Protein AF-A0A933IX14-F1 (afdb_monomer_lite)

pLDDT: mean 87.49, std 11.87, range [47.34, 96.5]

Secondary structure (DSSP, 8-state):
------HHHHHHHHHHHTT-HHHHHHHTT--EEEEEEETTEEEEEEEETTEEEEEEEES--

Foldseek 3Di:
DPPDDDPVVVVVVQVVLQPDPVQLVVLQVDFAWDWDDDPQKIWIFGGDNSGGDDIDIDGDD

Sequence (61 aa):
MADFPGAAWFEDLKEKVNRVEGFQQAARWFQGKVGWKVDDVTYLLSIANERVQSVQIGPEG

Structure (mmCIF, N/CA/C/O backbone):
data_AF-A0A933IX14-F1
#
_entry.id   AF-A0A933IX14-F1
#
loop_
_atom_site.group_PDB
_atom_site.id
_atom_site.type_symbol
_atom_site.label_atom_id
_atom_site.label_alt_id
_atom_site.label_comp_id
_atom_site.label_asym_id
_atom_site.label_entity_id
_atom_site.label_seq_id
_atom_site.pdbx_PDB_ins_code
_atom_site.Cartn_x
_atom_site.Cartn_y
_atom_site.Cartn_z
_atom_site.occupancy
_atom_site.B_iso_or_equiv
_atom_site.auth_seq_id
_atom_site.auth_comp_id
_atom_site.auth_asym_id
_atom_site.auth_atom_id
_atom_site.pdbx_PDB_model_num
ATOM 1 N N . MET A 1 1 ? 9.098 -14.752 -19.339 1.00 47.34 1 MET A N 1
ATOM 2 C CA . MET A 1 1 ? 8.770 -14.457 -17.930 1.00 47.34 1 MET A CA 1
ATOM 3 C C . MET A 1 1 ? 7.542 -13.573 -17.954 1.00 47.34 1 MET A C 1
ATOM 5 O O . MET A 1 1 ? 7.492 -12.711 -18.817 1.00 47.34 1 MET A O 1
ATOM 9 N N . ALA A 1 2 ? 6.525 -13.847 -17.137 1.00 51.31 2 ALA A N 1
ATOM 10 C CA . ALA A 1 2 ? 5.400 -12.925 -17.021 1.00 51.31 2 ALA A CA 1
ATOM 11 C C . ALA A 1 2 ? 5.938 -11.644 -16.379 1.00 51.31 2 ALA A C 1
ATOM 13 O O . ALA A 1 2 ? 6.530 -11.732 -15.303 1.00 51.31 2 ALA A O 1
ATOM 14 N N . ASP A 1 3 ? 5.807 -10.508 -17.063 1.00 63.78 3 ASP A N 1
ATOM 15 C CA . ASP A 1 3 ? 6.204 -9.208 -16.531 1.00 63.78 3 ASP A CA 1
ATOM 16 C C . ASP A 1 3 ? 5.516 -9.027 -15.179 1.00 63.78 3 ASP A C 1
ATOM 18 O O . ASP A 1 3 ? 4.282 -9.020 -15.096 1.00 63.78 3 ASP A O 1
ATOM 22 N N . PHE A 1 4 ? 6.303 -8.965 -14.102 1.00 69.44 4 PHE A N 1
ATOM 23 C CA . PHE A 1 4 ? 5.738 -8.659 -12.800 1.00 69.44 4 PHE A CA 1
ATOM 24 C C . PHE A 1 4 ? 4.985 -7.329 -12.918 1.00 69.44 4 PHE A C 1
ATOM 26 O O . PHE A 1 4 ? 5.501 -6.410 -13.567 1.00 69.44 4 PHE A O 1
ATOM 33 N N . PRO A 1 5 ? 3.767 -7.211 -12.361 1.00 69.75 5 PRO A N 1
ATOM 34 C CA . PRO A 1 5 ? 2.944 -6.043 -12.610 1.00 69.75 5 PRO A CA 1
ATOM 35 C C . PRO A 1 5 ? 3.694 -4.773 -12.201 1.00 69.75 5 PRO A C 1
ATOM 37 O O . PRO A 1 5 ? 4.109 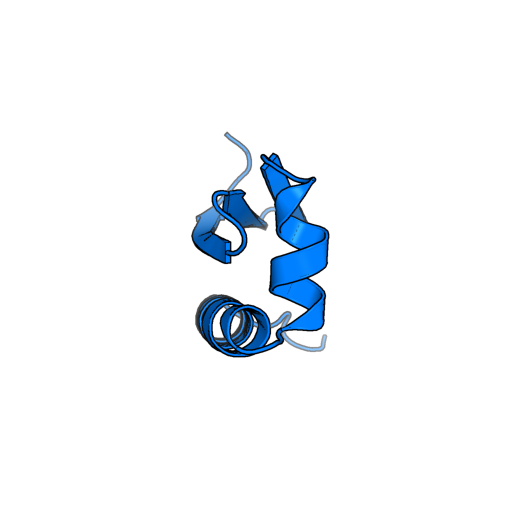-4.616 -11.055 1.00 69.75 5 PRO A O 1
ATOM 40 N N . GLY A 1 6 ? 3.921 -3.886 -13.170 1.00 74.88 6 GLY A N 1
ATOM 41 C CA . GLY A 1 6 ? 4.692 -2.665 -12.956 1.00 74.88 6 GLY A CA 1
ATOM 42 C C . GLY A 1 6 ? 3.989 -1.672 -12.026 1.00 74.88 6 GLY A C 1
ATOM 43 O O . GLY A 1 6 ? 2.885 -1.904 -11.537 1.00 74.88 6 GLY A O 1
ATOM 44 N N . ALA A 1 7 ? 4.607 -0.505 -11.831 1.00 78.75 7 ALA A N 1
ATOM 45 C CA . ALA A 1 7 ? 4.131 0.533 -10.912 1.00 78.75 7 ALA A CA 1
ATOM 46 C C . ALA A 1 7 ? 2.640 0.888 -11.039 1.00 78.75 7 ALA A C 1
ATOM 48 O O . ALA A 1 7 ? 1.948 1.044 -10.036 1.00 78.75 7 ALA A O 1
ATOM 49 N N . ALA A 1 8 ? 2.132 0.946 -12.272 1.00 84.81 8 ALA A N 1
ATOM 50 C CA . ALA A 1 8 ? 0.735 1.260 -12.552 1.00 84.81 8 ALA A CA 1
ATOM 51 C C . ALA A 1 8 ? -0.249 0.255 -11.928 1.00 84.81 8 ALA A C 1
ATOM 53 O O . ALA A 1 8 ? -1.328 0.642 -11.486 1.00 84.81 8 ALA A O 1
ATOM 54 N N . TRP A 1 9 ? 0.123 -1.025 -11.852 1.00 88.62 9 TRP A N 1
ATOM 55 C CA . TRP A 1 9 ? -0.723 -2.041 -11.232 1.00 88.62 9 TRP A CA 1
ATOM 56 C C . TRP A 1 9 ? -0.831 -1.854 -9.719 1.00 88.62 9 TRP A C 1
ATOM 58 O O . TRP A 1 9 ? -1.900 -2.061 -9.155 1.00 88.62 9 TRP A O 1
ATOM 68 N N . PHE A 1 10 ? 0.247 -1.432 -9.056 1.00 88.81 10 PHE A N 1
ATOM 69 C CA . PHE A 1 10 ? 0.220 -1.186 -7.615 1.00 88.81 10 PHE A CA 1
ATOM 70 C C . PHE A 1 10 ? -0.629 0.028 -7.238 1.00 88.81 10 PHE A C 1
ATOM 72 O O . PHE A 1 10 ? -1.310 -0.003 -6.212 1.00 88.81 10 PHE A O 1
ATOM 79 N N . GLU A 1 11 ? -0.626 1.072 -8.067 1.00 90.06 11 GLU A N 1
ATOM 80 C CA . GLU A 1 11 ? -1.529 2.213 -7.885 1.00 90.06 11 GLU A CA 1
ATOM 81 C C . GLU A 1 11 ? -2.995 1.795 -8.076 1.00 90.06 11 GLU A C 1
ATOM 83 O O . GLU A 1 11 ? -3.841 2.097 -7.233 1.00 90.06 11 GLU A O 1
ATOM 88 N N . ASP A 1 12 ? -3.295 0.999 -9.106 1.00 93.06 12 ASP A N 1
ATOM 89 C CA . ASP A 1 12 ? -4.636 0.435 -9.310 1.00 93.06 12 ASP A CA 1
ATOM 90 C C . ASP A 1 12 ? -5.056 -0.494 -8.152 1.00 93.06 12 ASP A C 1
ATOM 92 O O . ASP A 1 12 ? -6.186 -0.432 -7.662 1.00 93.06 12 ASP A O 1
ATOM 96 N N . LEU A 1 13 ? -4.135 -1.311 -7.630 1.00 92.00 13 LEU A N 1
ATOM 97 C CA . LEU A 1 13 ? -4.371 -2.148 -6.454 1.00 92.00 13 LEU A CA 1
ATOM 98 C C . LEU A 1 13 ? -4.708 -1.300 -5.224 1.00 92.00 13 LEU A C 1
ATOM 100 O O . LEU A 1 13 ? -5.680 -1.607 -4.531 1.00 92.00 13 LEU A O 1
ATOM 104 N N . LYS A 1 14 ? -3.944 -0.230 -4.964 1.00 93.50 14 LYS A N 1
ATOM 105 C CA . LYS A 1 14 ? -4.222 0.731 -3.888 1.00 93.50 14 LYS A CA 1
ATOM 106 C C . LYS A 1 14 ? -5.635 1.297 -4.025 1.00 93.50 14 LYS A C 1
ATOM 108 O O . LYS A 1 14 ? -6.376 1.316 -3.041 1.00 93.50 14 LYS A O 1
ATOM 113 N N . GLU A 1 15 ? -6.029 1.737 -5.219 1.00 94.88 15 GLU A N 1
ATOM 114 C CA . GLU A 1 15 ? -7.373 2.271 -5.454 1.00 94.88 15 GLU A CA 1
ATOM 115 C C . GLU A 1 15 ? -8.473 1.233 -5.223 1.00 94.88 15 GLU A C 1
ATOM 117 O O . GLU A 1 15 ? -9.480 1.543 -4.583 1.00 94.88 15 GLU A O 1
ATOM 122 N N . LYS A 1 16 ? -8.287 0.006 -5.720 1.00 95.62 16 LYS A N 1
ATOM 123 C CA . LYS A 1 16 ? -9.259 -1.087 -5.594 1.00 95.62 16 LYS A CA 1
ATOM 124 C C . LYS A 1 16 ? -9.433 -1.530 -4.149 1.00 95.62 16 LYS A C 1
ATOM 126 O O . LYS A 1 16 ? -10.556 -1.567 -3.652 1.00 95.62 16 LYS A O 1
ATOM 131 N N . VAL A 1 17 ? -8.334 -1.823 -3.460 1.00 94.94 17 VAL A N 1
ATOM 132 C CA . VAL A 1 17 ? -8.339 -2.294 -2.069 1.00 94.94 17 VAL A CA 1
ATOM 133 C C . VAL A 1 17 ? -8.950 -1.254 -1.132 1.00 94.94 17 VAL A C 1
ATOM 135 O O . VAL A 1 17 ? -9.754 -1.601 -0.270 1.00 94.94 17 VAL A O 1
ATOM 138 N N . ASN A 1 18 ? -8.685 0.034 -1.362 1.00 95.75 18 ASN A N 1
ATOM 139 C CA . ASN A 1 18 ? -9.281 1.118 -0.580 1.00 95.75 18 ASN A CA 1
ATOM 140 C C . ASN A 1 18 ? -10.799 1.278 -0.755 1.00 95.75 18 ASN A C 1
ATOM 142 O O . ASN A 1 18 ? -11.389 2.092 -0.039 1.00 95.75 18 ASN A O 1
ATOM 146 N N . ARG A 1 19 ? -11.432 0.547 -1.681 1.00 96.31 19 ARG A N 1
ATOM 147 C CA . ARG A 1 19 ? -12.893 0.482 -1.858 1.00 96.31 19 ARG A CA 1
ATOM 148 C C . ARG A 1 19 ? -13.512 -0.767 -1.221 1.00 96.31 19 ARG A C 1
ATOM 150 O O . ARG A 1 19 ? -14.732 -0.871 -1.174 1.00 96.31 19 ARG A O 1
ATOM 157 N N . VAL A 1 20 ? -12.701 -1.710 -0.738 1.00 96.50 20 VAL A N 1
ATOM 158 C CA . VAL A 1 20 ? -13.180 -2.941 -0.102 1.00 96.50 20 VAL A CA 1
ATOM 159 C C . VAL A 1 20 ? -13.414 -2.673 1.383 1.00 96.50 20 VAL A C 1
ATOM 161 O O . VAL A 1 20 ? -12.467 -2.495 2.143 1.00 96.50 20 VAL A O 1
ATOM 164 N N . GLU A 1 21 ? -14.673 -2.680 1.815 1.00 95.75 21 GLU A N 1
ATOM 165 C CA . GLU A 1 21 ? -15.036 -2.416 3.216 1.00 95.75 21 GLU A CA 1
ATOM 166 C C . GLU A 1 21 ? -14.356 -3.396 4.186 1.00 95.75 21 GLU A C 1
ATOM 168 O O . GLU A 1 21 ? -13.781 -2.985 5.191 1.00 95.75 21 GLU A O 1
ATOM 173 N N . GLY A 1 22 ? -14.321 -4.688 3.840 1.00 95.25 22 GLY A N 1
ATOM 174 C CA . GLY A 1 22 ? -13.639 -5.701 4.652 1.00 95.25 22 GLY A CA 1
ATOM 175 C C . GLY A 1 22 ? -12.138 -5.441 4.813 1.00 95.25 22 GLY A C 1
ATOM 176 O O . GLY A 1 22 ? -11.577 -5.717 5.872 1.00 95.25 22 GLY A O 1
ATOM 177 N N . PHE A 1 23 ? -11.489 -4.848 3.804 1.00 94.00 23 PHE A N 1
ATOM 178 C CA . PHE A 1 23 ? -10.102 -4.415 3.941 1.00 94.00 23 PHE A CA 1
ATOM 179 C C . PHE A 1 23 ? -9.988 -3.245 4.915 1.00 94.00 23 PHE A C 1
ATOM 181 O O . PHE A 1 23 ? -9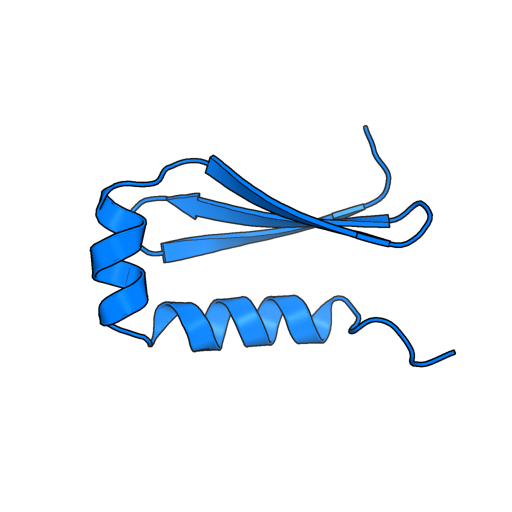.125 -3.290 5.780 1.00 94.00 23 PHE A O 1
ATOM 188 N N . GLN A 1 24 ? -10.854 -2.233 4.817 1.00 94.69 24 GLN A N 1
ATOM 189 C CA . GLN A 1 24 ? -10.814 -1.077 5.720 1.00 94.69 24 GLN A CA 1
ATOM 190 C C . GLN A 1 24 ? -10.992 -1.504 7.183 1.00 94.69 24 GLN A C 1
ATOM 192 O O . GLN A 1 24 ? -10.209 -1.117 8.051 1.00 94.69 24 GLN A O 1
ATOM 197 N N . GLN A 1 25 ? -11.954 -2.396 7.440 1.00 95.06 25 GLN A N 1
ATOM 198 C CA . GLN A 1 25 ? -12.195 -2.960 8.769 1.00 95.06 25 GLN A CA 1
ATOM 199 C C . GLN A 1 25 ? -10.986 -3.748 9.300 1.00 95.06 25 GLN A C 1
ATOM 201 O O . GLN A 1 25 ? -10.639 -3.618 10.474 1.00 95.06 25 GLN A O 1
ATOM 206 N N . ALA A 1 26 ? -10.319 -4.540 8.455 1.00 92.25 26 ALA A N 1
ATOM 207 C CA . ALA A 1 26 ? -9.109 -5.266 8.842 1.00 92.25 26 ALA A CA 1
ATOM 208 C C . ALA A 1 26 ? -7.911 -4.322 9.055 1.00 92.25 26 ALA A C 1
ATOM 210 O O . ALA A 1 26 ? -7.183 -4.442 10.041 1.00 92.25 26 ALA A O 1
ATOM 211 N N . ALA A 1 27 ? -7.739 -3.344 8.163 1.00 93.50 27 ALA A N 1
ATOM 212 C CA . ALA A 1 27 ? -6.667 -2.355 8.189 1.00 93.50 27 ALA A CA 1
ATOM 213 C C . ALA A 1 27 ? -6.756 -1.412 9.397 1.00 93.50 27 ALA A C 1
ATOM 215 O O . ALA A 1 27 ? -5.751 -0.814 9.768 1.00 93.50 27 ALA A O 1
ATOM 216 N N . ARG A 1 28 ? -7.911 -1.318 10.070 1.00 93.12 28 ARG A N 1
ATOM 217 C CA . ARG A 1 28 ? -8.045 -0.627 11.364 1.00 93.12 28 ARG A CA 1
ATOM 218 C C . ARG A 1 28 ? -7.057 -1.129 12.418 1.00 93.12 28 ARG A C 1
ATOM 220 O O . ARG A 1 28 ? -6.622 -0.358 13.268 1.00 93.12 28 ARG A O 1
ATOM 227 N N . TRP A 1 29 ? -6.706 -2.411 12.367 1.00 93.69 29 TRP A N 1
ATOM 228 C CA . TRP A 1 29 ? -5.807 -3.053 13.328 1.00 93.69 29 TRP A CA 1
ATOM 229 C C . TRP A 1 29 ? -4.357 -3.123 12.846 1.00 93.69 29 TRP A C 1
ATOM 231 O O . TRP A 1 29 ? -3.507 -3.672 13.545 1.00 93.69 29 TRP A O 1
ATOM 241 N N . PHE A 1 30 ? -4.061 -2.592 11.658 1.00 91.31 30 PHE A N 1
ATOM 242 C CA . PHE A 1 30 ? -2.751 -2.701 11.034 1.00 91.31 30 PHE A CA 1
ATOM 243 C C . PHE A 1 30 ? -2.204 -1.329 10.638 1.00 91.31 30 PHE A C 1
ATOM 245 O O . PHE A 1 30 ? -2.802 -0.597 9.852 1.00 91.31 30 PHE A O 1
ATOM 252 N N . GLN A 1 31 ? -1.007 -1.015 11.133 1.00 93.94 31 GLN A N 1
ATOM 2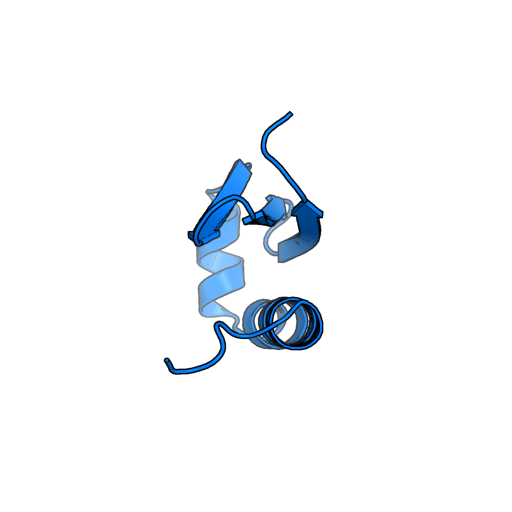53 C CA . GLN A 1 31 ? -0.233 0.144 10.709 1.00 93.94 31 GLN A CA 1
ATOM 254 C C . GLN A 1 31 ? 1.178 -0.313 10.352 1.00 93.94 31 GLN A C 1
ATOM 256 O O . GLN A 1 31 ? 1.926 -0.781 11.209 1.00 93.94 31 GLN A O 1
ATOM 261 N N . GLY A 1 32 ? 1.546 -0.200 9.079 1.00 94.38 32 GLY A N 1
ATOM 262 C CA . GLY A 1 32 ? 2.818 -0.729 8.602 1.00 94.38 32 GLY A CA 1
ATOM 263 C C . GLY A 1 32 ? 2.920 -0.763 7.086 1.00 94.38 32 GLY A C 1
ATOM 264 O O . GLY A 1 32 ? 2.156 -0.109 6.378 1.00 94.38 32 GLY A O 1
ATOM 265 N N . LYS A 1 33 ? 3.886 -1.532 6.585 1.00 94.25 33 LYS A N 1
ATOM 266 C CA . LYS A 1 33 ? 4.101 -1.731 5.151 1.00 94.25 33 LYS A CA 1
ATOM 267 C C . LYS A 1 33 ? 3.904 -3.201 4.798 1.00 94.25 33 LYS A C 1
ATOM 269 O O . LYS A 1 33 ? 4.390 -4.070 5.515 1.00 94.25 33 LYS A O 1
ATOM 274 N N . VAL A 1 34 ? 3.213 -3.465 3.695 1.00 91.62 34 VAL A N 1
ATOM 275 C CA . VAL A 1 34 ? 3.090 -4.799 3.088 1.00 91.62 34 VAL A CA 1
ATOM 276 C C . VAL A 1 34 ? 3.608 -4.699 1.669 1.00 91.62 34 VAL A C 1
ATOM 278 O O . VAL A 1 34 ? 3.298 -3.735 0.974 1.00 91.62 34 VAL A O 1
ATOM 281 N N . GLY A 1 35 ? 4.398 -5.665 1.225 1.00 89.81 35 GLY A N 1
ATOM 282 C CA . GLY A 1 35 ? 4.957 -5.584 -0.107 1.00 89.81 35 GLY A CA 1
ATOM 283 C C . GLY A 1 35 ? 5.593 -6.857 -0.608 1.00 89.81 35 GLY A C 1
ATOM 284 O O . GLY A 1 35 ? 5.618 -7.881 0.074 1.00 89.81 35 GLY A O 1
ATOM 285 N N . TRP A 1 36 ? 6.110 -6.744 -1.822 1.00 89.00 36 TRP A N 1
ATOM 286 C CA . TRP A 1 36 ? 6.741 -7.818 -2.566 1.00 89.00 36 TRP A CA 1
ATOM 287 C C . TRP A 1 36 ? 8.133 -7.376 -2.996 1.00 89.00 36 TRP A C 1
ATOM 289 O O . TRP A 1 36 ? 8.348 -6.210 -3.332 1.00 89.00 36 TRP A O 1
ATOM 299 N N . LYS A 1 37 ? 9.060 -8.330 -3.003 1.00 87.62 37 LYS A N 1
ATOM 300 C CA . LYS A 1 37 ? 10.391 -8.175 -3.579 1.00 87.62 37 LYS A CA 1
ATOM 301 C C . LYS A 1 37 ? 10.457 -9.024 -4.838 1.00 87.62 37 LYS A C 1
ATOM 303 O O . LYS A 1 37 ? 10.157 -10.217 -4.780 1.00 87.62 37 LYS A O 1
ATOM 308 N N . VAL A 1 38 ? 10.801 -8.396 -5.953 1.00 84.56 38 VAL A N 1
ATOM 309 C CA . VAL A 1 38 ? 10.959 -9.054 -7.249 1.00 84.56 38 VAL A CA 1
ATOM 310 C C . VAL A 1 38 ? 12.289 -8.617 -7.815 1.00 84.56 38 VAL A C 1
ATOM 312 O O . VAL A 1 38 ? 12.494 -7.432 -8.076 1.00 84.56 38 VAL A O 1
ATOM 315 N N . ASP A 1 39 ? 13.193 -9.584 -7.937 1.00 85.62 39 ASP A N 1
ATOM 316 C CA . ASP A 1 39 ? 14.604 -9.342 -8.215 1.00 85.62 39 ASP A CA 1
ATOM 317 C C . ASP A 1 39 ? 15.166 -8.283 -7.241 1.00 85.62 39 ASP A C 1
ATOM 319 O O . ASP A 1 39 ? 15.064 -8.446 -6.019 1.00 85.62 39 ASP A O 1
ATOM 323 N N . ASP A 1 40 ? 15.696 -7.180 -7.768 1.00 85.00 40 ASP A N 1
ATOM 324 C CA . ASP A 1 40 ? 16.270 -6.073 -6.994 1.00 85.00 40 ASP A CA 1
ATOM 325 C C . ASP A 1 40 ? 15.275 -4.931 -6.715 1.00 85.00 40 ASP A C 1
ATOM 327 O O . ASP A 1 40 ? 15.652 -3.889 -6.175 1.00 85.00 40 ASP A O 1
ATOM 331 N N . VAL A 1 41 ? 13.997 -5.095 -7.075 1.00 85.88 41 VAL A N 1
ATOM 332 C CA . VAL A 1 41 ? 12.960 -4.070 -6.895 1.00 85.88 41 VAL A CA 1
ATOM 333 C C . VAL A 1 41 ? 12.006 -4.464 -5.774 1.00 85.88 41 VAL A C 1
ATOM 335 O O . VAL A 1 41 ? 11.434 -5.556 -5.749 1.00 85.88 41 VAL A O 1
ATOM 338 N N . THR A 1 42 ? 11.790 -3.536 -4.846 1.00 90.00 42 THR A N 1
ATOM 339 C CA . THR A 1 42 ? 10.817 -3.681 -3.763 1.00 90.00 42 THR A CA 1
ATOM 340 C C . THR A 1 42 ? 9.596 -2.815 -4.044 1.00 90.00 42 THR A C 1
ATOM 342 O O . THR A 1 42 ? 9.721 -1.636 -4.373 1.00 90.00 42 THR A O 1
ATOM 345 N N . TYR A 1 43 ? 8.411 -3.398 -3.869 1.00 89.25 43 TYR A N 1
ATOM 346 C CA . TYR A 1 43 ? 7.114 -2.753 -4.038 1.00 89.25 43 TYR A CA 1
ATOM 347 C C . TYR A 1 43 ? 6.380 -2.775 -2.702 1.00 89.25 43 TYR A C 1
ATOM 349 O O . TYR A 1 43 ? 5.953 -3.836 -2.251 1.00 89.25 43 TYR A O 1
ATOM 357 N N . LEU A 1 44 ? 6.239 -1.622 -2.054 1.00 92.31 44 LEU A N 1
ATOM 358 C CA . LEU A 1 44 ? 5.645 -1.497 -0.723 1.00 92.31 44 LEU A CA 1
ATOM 359 C C . LEU A 1 44 ? 4.354 -0.685 -0.782 1.00 92.31 44 LEU A C 1
ATOM 361 O O . LEU A 1 44 ? 4.331 0.438 -1.278 1.00 92.31 44 LEU A O 1
ATOM 365 N N . LEU A 1 45 ? 3.301 -1.226 -0.186 1.00 93.50 45 LEU A N 1
ATOM 366 C CA . LEU A 1 45 ? 2.074 -0.525 0.156 1.00 93.50 45 LEU A CA 1
ATOM 367 C C . LEU A 1 45 ? 2.158 -0.092 1.618 1.00 93.50 45 LEU A C 1
ATOM 369 O O . LEU A 1 45 ? 2.288 -0.928 2.513 1.00 93.50 45 LEU A O 1
ATOM 373 N N . SER A 1 46 ? 2.071 1.210 1.872 1.00 95.56 46 SER A N 1
ATOM 374 C CA . SER A 1 46 ? 1.982 1.731 3.240 1.00 95.56 46 SER A CA 1
ATOM 375 C C . SER A 1 46 ? 0.523 1.771 3.673 1.00 95.56 46 SER A C 1
ATOM 377 O O . SER A 1 46 ? -0.289 2.413 3.011 1.00 95.56 46 SER A O 1
ATOM 379 N N . ILE A 1 47 ? 0.188 1.109 4.776 1.00 96.31 47 ILE A N 1
ATOM 380 C CA . ILE A 1 47 ? -1.172 1.010 5.308 1.00 96.31 47 ILE A CA 1
ATOM 381 C C . ILE A 1 47 ? -1.238 1.770 6.631 1.00 96.31 47 ILE A C 1
ATOM 383 O O . ILE A 1 47 ? -0.450 1.523 7.547 1.00 96.31 47 ILE A O 1
ATOM 387 N N . ALA A 1 48 ? -2.175 2.709 6.711 1.00 94.81 48 ALA A N 1
ATOM 388 C CA . ALA A 1 48 ? -2.502 3.460 7.917 1.00 94.81 48 ALA A CA 1
ATOM 389 C C . ALA A 1 48 ? -3.913 4.042 7.790 1.00 94.81 48 ALA A C 1
ATOM 391 O O . ALA A 1 48 ? -4.378 4.298 6.677 1.00 94.81 48 ALA A O 1
ATOM 392 N N . ASN A 1 49 ? -4.570 4.309 8.922 1.00 94.25 49 ASN A N 1
ATOM 393 C CA . ASN A 1 49 ? -5.915 4.895 8.959 1.00 94.25 49 ASN A CA 1
ATOM 394 C C . ASN A 1 49 ? -6.897 4.134 8.053 1.00 94.25 49 ASN A C 1
ATOM 396 O O . ASN A 1 49 ? -7.545 4.736 7.200 1.00 94.25 49 ASN A O 1
ATOM 400 N N . GLU A 1 50 ? -6.933 2.802 8.196 1.00 95.69 50 GLU A N 1
ATOM 401 C CA . GLU A 1 50 ? -7.876 1.912 7.496 1.00 95.69 50 GLU A CA 1
ATOM 402 C C . GLU A 1 50 ? -7.678 1.847 5.969 1.00 95.69 50 GLU A C 1
ATOM 404 O O . GLU A 1 50 ? -8.513 1.307 5.245 1.00 95.69 50 GLU A O 1
ATOM 409 N N . ARG A 1 51 ? -6.581 2.408 5.438 1.00 96.25 51 ARG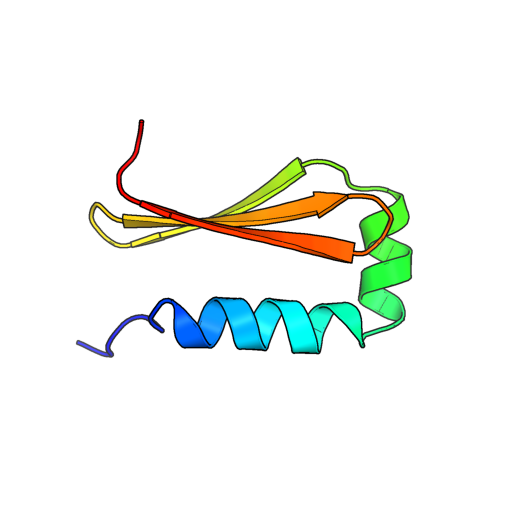 A N 1
ATOM 410 C CA . ARG A 1 51 ? -6.367 2.563 3.993 1.00 96.25 51 ARG A CA 1
ATOM 411 C C . ARG A 1 51 ? -4.906 2.380 3.598 1.00 96.25 51 ARG A C 1
ATOM 413 O O . ARG A 1 51 ? -3.987 2.631 4.375 1.00 96.25 51 ARG A O 1
ATOM 420 N N . VAL A 1 52 ? -4.684 2.004 2.344 1.00 96.19 52 VAL A N 1
ATOM 421 C CA . VAL A 1 52 ? -3.385 2.116 1.678 1.00 96.19 52 VAL A CA 1
ATOM 422 C C . VAL A 1 52 ? -3.135 3.590 1.342 1.00 96.19 52 VAL A C 1
ATOM 424 O O . VAL A 1 52 ? -3.860 4.188 0.545 1.00 96.19 52 VAL A O 1
ATOM 427 N N . GLN A 1 53 ? -2.106 4.175 1.946 1.00 95.38 53 GLN A N 1
ATOM 428 C CA . GLN A 1 53 ? -1.739 5.588 1.831 1.00 95.38 53 GLN A CA 1
ATOM 429 C C . GLN A 1 53 ? -0.861 5.856 0.606 1.00 95.38 53 GLN A C 1
ATOM 431 O O . GLN A 1 53 ? -1.110 6.780 -0.172 1.00 95.38 53 GLN A O 1
ATOM 436 N N . SER A 1 54 ? 0.155 5.024 0.392 1.00 93.44 54 SER A N 1
ATOM 437 C CA . SER A 1 54 ? 1.147 5.224 -0.663 1.00 93.44 54 SER A CA 1
ATOM 438 C C . SER A 1 54 ? 1.677 3.904 -1.198 1.00 93.44 54 SER A C 1
ATOM 440 O O .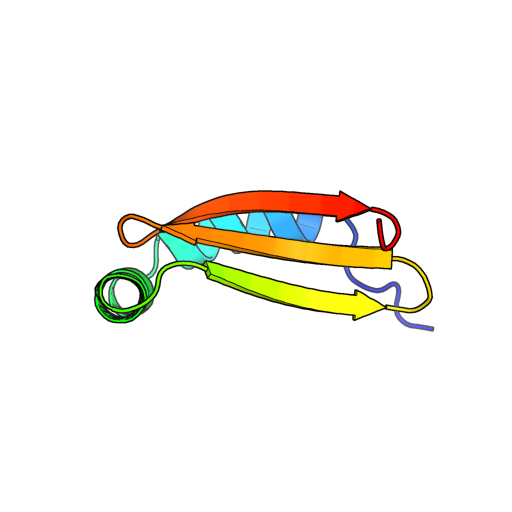 SER A 1 54 ? 1.683 2.889 -0.496 1.00 93.44 54 SER A O 1
ATOM 442 N N . VAL A 1 55 ? 2.135 3.962 -2.445 1.00 92.00 55 VAL A N 1
ATOM 443 C CA . VAL A 1 55 ? 2.947 2.933 -3.082 1.00 92.00 55 VAL A CA 1
ATOM 444 C C . VAL A 1 55 ? 4.380 3.458 -3.136 1.00 92.00 55 VAL A C 1
ATOM 446 O O . VAL A 1 55 ? 4.617 4.596 -3.535 1.00 92.00 55 VAL A O 1
ATOM 449 N N . GLN A 1 56 ? 5.337 2.647 -2.706 1.00 91.00 56 GLN A N 1
ATOM 450 C CA . GLN A 1 56 ? 6.763 2.920 -2.832 1.00 91.00 56 GLN A CA 1
ATOM 451 C C . GLN A 1 56 ? 7.383 1.832 -3.703 1.00 91.00 56 GLN A C 1
ATOM 453 O O . GLN A 1 56 ? 7.170 0.648 -3.452 1.00 91.00 56 GLN A O 1
ATOM 458 N N . ILE A 1 57 ? 8.142 2.242 -4.718 1.00 88.62 57 ILE A N 1
ATOM 459 C CA . ILE A 1 57 ? 8.817 1.340 -5.651 1.00 88.62 57 ILE A CA 1
ATOM 460 C C . ILE A 1 57 ? 10.260 1.790 -5.765 1.00 88.62 57 ILE A C 1
ATOM 462 O O . ILE A 1 57 ? 10.521 2.949 -6.089 1.00 88.62 57 ILE A O 1
ATOM 466 N N . GLY A 1 58 ? 11.189 0.889 -5.479 1.00 81.31 58 GLY A N 1
ATOM 467 C CA . GLY A 1 58 ? 12.604 1.204 -5.570 1.00 81.31 58 GLY A CA 1
ATOM 468 C C . GLY A 1 58 ? 13.509 0.065 -5.118 1.00 81.31 58 GLY A C 1
ATOM 469 O O . GLY A 1 58 ? 13.018 -0.952 -4.618 1.00 81.31 58 GLY A O 1
ATOM 470 N N . PRO A 1 59 ? 14.827 0.231 -5.309 1.00 70.69 59 PRO A N 1
ATOM 471 C CA . PRO A 1 59 ? 15.816 -0.677 -4.746 1.00 70.69 59 PRO A CA 1
ATOM 472 C C . PRO A 1 59 ? 15.751 -0.667 -3.212 1.00 70.69 59 PRO A C 1
ATOM 474 O O . PRO A 1 59 ? 15.3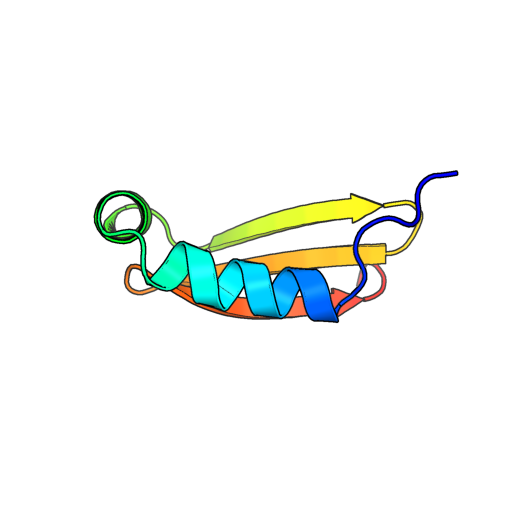17 0.320 -2.613 1.00 70.69 59 PRO A O 1
ATOM 477 N N . GLU A 1 60 ? 16.172 -1.766 -2.578 1.00 58.62 60 GLU A N 1
ATOM 478 C CA . GLU A 1 60 ? 16.399 -1.792 -1.126 1.00 58.62 60 GLU A CA 1
ATOM 479 C C . GLU A 1 60 ? 17.378 -0.671 -0.744 1.00 58.62 60 GLU A C 1
ATOM 481 O O . GLU A 1 60 ? 18.475 -0.579 -1.299 1.00 58.62 60 GLU A O 1
ATOM 486 N N . GLY A 1 61 ? 16.954 0.191 0.180 1.00 51.34 61 GLY A N 1
ATOM 487 C CA . GLY A 1 61 ? 17.756 1.247 0.790 1.00 51.34 61 GLY A CA 1
ATOM 488 C C . GLY A 1 61 ? 17.611 1.200 2.298 1.00 51.34 61 GLY A C 1
ATOM 489 O O . GLY A 1 61 ? 16.459 1.016 2.757 1.00 51.34 61 GLY A O 1
#

Radius of gyration: 12.16 Å; chains: 1; bounding box: 33×20×31 Å